Protein AF-A0A7C2HH27-F1 (afdb_monomer)

Solvent-accessible surface area (backbone atoms only — not comparable to full-atom values): 5801 Å² total; per-residue (Å²): 142,80,81,87,79,72,84,80,87,72,87,80,81,82,73,79,66,82,88,58,69,67,41,44,68,38,75,50,91,92,62,44,54,28,33,35,45,76,88,43,79,42,46,43,68,44,81,77,45,80,41,84,44,76,51,43,89,85,77,78,52,89,41,41,30,37,43,34,34,33,33,33,72,87,73,49,74,48,72,28,64,43,78,43,80,68,86,77,74,129

Radius of gyration: 16.69 Å; Cα contacts (8 Å, |Δi|>4): 149; chains: 1; bounding box: 30×54×40 Å

Foldseek 3Di:
DDDPDDDDDDPDDDDPPPPAFAKAFDDPLVDGQWIQGNNDIFGFPDFPDWDWDFDPVDHPDGFIWIWTWTQTPVRDTDTHIGTDDDPPDD

pLDDT: mean 70.04, std 20.4, range [33.84, 96.94]

Sequence (90 aa):
MREATGGTGRDVILLPLRHAPRARAEGDPFSPSAVVLGGRRLAVREVLARFLLEGDWWRGEEGATLALRLLLADGRVVTAIVPLEGERDG

Mean predicted aligned error: 11.96 Å

Nearest PDB structures (foldseek):
  8b77-assembly1_A  TM=6.239E-01  e=5.967E+00  Saccharomyces cerevisiae
  5mmm-assembly1_y  TM=4.944E-01  e=2.463E+00  Spinacia oleracea
  4ptf-assembly1_A  TM=4.687E-01  e=1.974E+00  Saccharomyces cerevisiae
  3f6h-assembly1_B  TM=4.543E-01  e=6.306E+00  Leptospira interrogans

Structure (mmCIF, N/CA/C/O backbone):
data_AF-A0A7C2HH27-F1
#
_entry.id   AF-A0A7C2HH27-F1
#
loop_
_atom_site.group_PDB
_atom_site.id
_atom_site.type_symbol
_atom_site.label_atom_id
_atom_site.label_alt_id
_atom_site.label_comp_id
_atom_site.label_asym_id
_atom_site.labe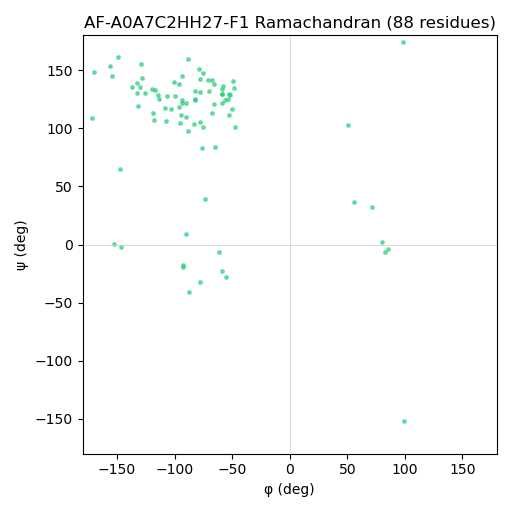l_entity_id
_atom_site.label_seq_id
_atom_site.pdbx_PDB_ins_code
_atom_site.Cartn_x
_atom_site.Cartn_y
_atom_site.Cartn_z
_atom_site.occupancy
_atom_site.B_iso_or_equiv
_atom_site.auth_seq_id
_atom_site.auth_comp_id
_atom_site.auth_asym_id
_atom_site.auth_atom_id
_atom_site.pdbx_PDB_model_num
ATOM 1 N N . MET A 1 1 ? 14.557 41.302 10.882 1.00 45.88 1 MET A N 1
ATOM 2 C CA . MET A 1 1 ? 13.973 40.609 9.717 1.00 45.88 1 MET A CA 1
ATOM 3 C C . MET A 1 1 ? 15.077 40.264 8.728 1.00 45.88 1 MET A C 1
ATOM 5 O O . MET A 1 1 ? 15.508 41.130 7.9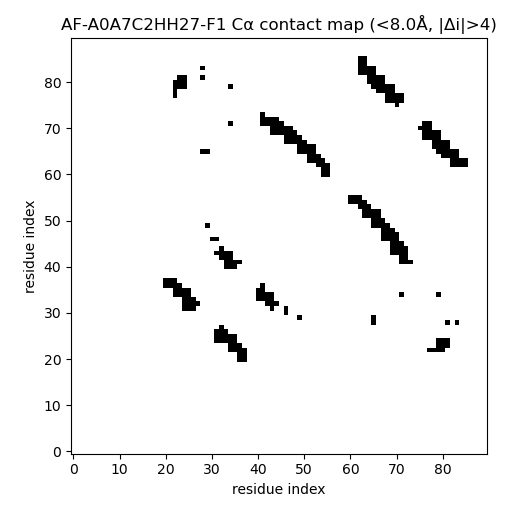81 1.00 45.88 1 MET A O 1
ATOM 9 N N . ARG A 1 2 ? 15.563 39.023 8.786 1.00 39.31 2 ARG A N 1
ATOM 10 C CA . ARG A 1 2 ? 15.858 38.148 7.642 1.00 39.31 2 ARG A CA 1
ATOM 11 C C . ARG A 1 2 ? 16.199 36.779 8.222 1.00 39.31 2 ARG A C 1
ATOM 13 O O . ARG A 1 2 ? 17.176 36.627 8.946 1.00 39.31 2 ARG A O 1
ATOM 20 N N . GLU A 1 3 ? 15.271 35.862 8.000 1.00 37.91 3 GLU A N 1
ATOM 21 C CA . GLU A 1 3 ? 15.301 34.468 8.415 1.00 37.91 3 GLU A CA 1
ATOM 22 C C . GLU A 1 3 ? 16.431 33.737 7.687 1.00 37.91 3 GLU A C 1
ATOM 24 O O . GLU A 1 3 ? 16.641 33.935 6.490 1.00 37.91 3 GLU A O 1
ATOM 29 N N . ALA A 1 4 ? 17.152 32.885 8.412 1.00 41.84 4 ALA A N 1
ATOM 30 C CA . ALA A 1 4 ? 18.007 31.881 7.803 1.00 41.84 4 ALA A CA 1
ATOM 31 C C . ALA A 1 4 ? 17.098 30.765 7.266 1.00 41.84 4 ALA A C 1
ATOM 33 O O . ALA A 1 4 ? 16.576 29.949 8.025 1.00 41.84 4 ALA A O 1
ATOM 34 N N . THR A 1 5 ? 16.851 30.762 5.959 1.00 46.78 5 THR A N 1
ATOM 35 C CA . THR A 1 5 ? 16.079 29.723 5.276 1.00 46.78 5 THR A CA 1
ATOM 36 C C . THR A 1 5 ? 16.826 28.389 5.290 1.00 46.78 5 THR A C 1
ATOM 38 O O . THR A 1 5 ? 17.873 28.264 4.664 1.00 46.78 5 THR A O 1
ATOM 41 N N . GLY A 1 6 ? 16.244 27.425 6.013 1.00 41.75 6 GLY A N 1
ATOM 42 C CA . GLY A 1 6 ? 16.120 26.002 5.667 1.00 41.75 6 GLY A CA 1
ATOM 43 C C . GLY A 1 6 ? 17.380 25.261 5.229 1.00 41.75 6 GLY A C 1
ATOM 44 O O . GLY A 1 6 ? 17.788 25.351 4.077 1.00 41.75 6 GLY A O 1
ATOM 45 N N . GLY A 1 7 ? 17.935 24.463 6.145 1.00 38.97 7 GLY A N 1
ATOM 46 C CA . GLY A 1 7 ? 19.103 23.615 5.921 1.00 38.97 7 GLY A CA 1
ATOM 47 C C . GLY A 1 7 ? 19.027 22.750 4.659 1.00 38.97 7 GLY A C 1
ATOM 48 O O . GLY A 1 7 ? 17.993 22.183 4.312 1.00 38.97 7 GLY A O 1
ATOM 49 N N . THR A 1 8 ? 20.183 22.665 4.012 1.00 45.22 8 THR A N 1
ATOM 50 C CA . THR A 1 8 ? 20.515 21.861 2.840 1.00 45.22 8 THR A CA 1
ATOM 51 C C . THR A 1 8 ? 20.067 20.406 2.984 1.00 45.22 8 THR A C 1
ATOM 53 O O . THR A 1 8 ? 20.263 19.778 4.028 1.00 45.22 8 THR A O 1
ATOM 56 N N . GLY A 1 9 ? 19.447 19.883 1.920 1.00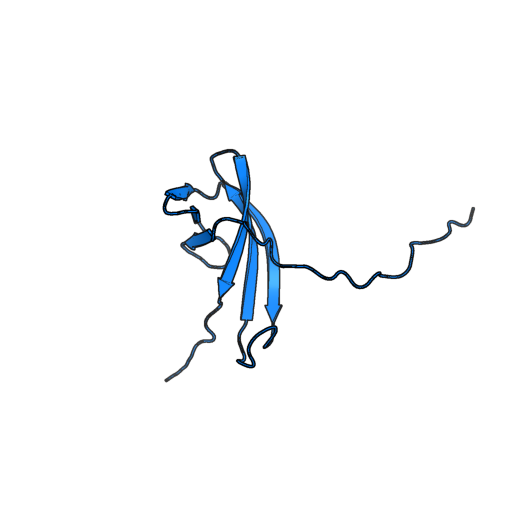 50.50 9 GLY A N 1
ATOM 57 C CA . GLY A 1 9 ? 18.941 18.516 1.837 1.00 50.50 9 GLY A CA 1
ATOM 58 C C . GLY A 1 9 ? 19.998 17.504 2.262 1.00 50.50 9 GLY A C 1
ATOM 59 O O . GLY A 1 9 ? 21.055 17.395 1.648 1.00 50.50 9 GLY A O 1
ATOM 60 N N . ARG A 1 10 ? 19.713 16.788 3.350 1.00 37.94 10 ARG A N 1
ATOM 61 C CA . ARG A 1 10 ? 20.450 15.583 3.725 1.00 37.94 10 ARG A CA 1
ATOM 62 C C . ARG A 1 10 ? 19.943 14.457 2.838 1.00 37.94 10 ARG A C 1
ATOM 64 O O . ARG A 1 10 ? 18.729 14.281 2.755 1.00 37.94 10 ARG A O 1
ATOM 71 N N . ASP A 1 11 ? 20.845 13.698 2.226 1.00 40.53 11 ASP A N 1
ATOM 72 C CA . ASP A 1 11 ? 20.496 12.458 1.535 1.00 40.53 11 ASP A CA 1
ATOM 73 C C . ASP A 1 11 ? 19.695 11.558 2.486 1.00 40.53 11 ASP A C 1
ATOM 75 O O . ASP A 1 11 ? 20.194 11.092 3.515 1.00 40.53 11 ASP A O 1
ATOM 79 N N . VAL A 1 12 ? 18.411 11.363 2.182 1.00 37.38 12 VAL A N 1
ATOM 80 C CA . VAL A 1 12 ? 17.524 10.522 2.985 1.00 37.38 12 VAL A CA 1
ATOM 81 C C . VAL A 1 12 ? 17.647 9.096 2.466 1.00 37.38 12 VAL A C 1
ATOM 83 O O . VAL A 1 12 ? 17.010 8.716 1.488 1.00 37.38 12 VAL A O 1
ATOM 86 N N . ILE A 1 13 ? 18.468 8.288 3.133 1.00 37.88 13 ILE A N 1
ATOM 87 C CA . ILE A 1 13 ? 18.539 6.850 2.869 1.00 37.88 13 ILE A CA 1
ATOM 88 C C . ILE A 1 13 ? 17.333 6.182 3.542 1.00 37.88 13 ILE A C 1
ATOM 90 O O . ILE A 1 13 ? 17.287 6.032 4.764 1.00 37.88 13 ILE A O 1
ATOM 94 N N . LEU A 1 14 ? 16.345 5.776 2.743 1.00 39.12 14 LEU A N 1
ATOM 95 C CA . LEU A 1 14 ? 15.209 4.982 3.209 1.00 39.12 14 LEU A CA 1
ATOM 96 C C . LEU A 1 14 ? 15.606 3.501 3.238 1.00 39.12 14 LEU A C 1
ATOM 98 O O . LEU A 1 14 ? 15.685 2.835 2.210 1.00 39.12 14 LEU A O 1
ATOM 102 N N . LEU A 1 15 ? 15.875 2.977 4.432 1.00 33.84 15 LEU A N 1
ATOM 103 C CA . LEU A 1 15 ? 16.137 1.553 4.630 1.00 33.84 15 LEU A CA 1
ATOM 104 C C . LEU A 1 15 ? 14.813 0.767 4.627 1.00 33.84 15 LEU A C 1
ATOM 106 O O . LEU A 1 15 ? 13.833 1.237 5.214 1.00 33.84 15 LEU A O 1
ATOM 110 N N . PRO A 1 16 ? 14.756 -0.451 4.052 1.00 44.88 16 PRO A N 1
ATOM 111 C CA . PRO A 1 16 ? 13.608 -1.324 4.253 1.00 44.88 16 PRO A CA 1
ATOM 112 C C . PRO A 1 16 ? 13.437 -1.581 5.752 1.00 44.88 16 PRO A C 1
ATOM 114 O O . PRO A 1 16 ? 14.420 -1.848 6.452 1.00 44.88 16 PRO A O 1
ATOM 117 N N . LEU A 1 17 ? 12.194 -1.522 6.242 1.00 51.78 17 LEU A N 1
ATOM 118 C CA . LEU A 1 17 ? 11.847 -1.922 7.605 1.00 51.78 17 LEU A CA 1
ATOM 119 C C . LEU A 1 17 ? 12.111 -3.426 7.743 1.00 51.78 17 LEU A C 1
ATOM 121 O O . LEU A 1 17 ? 11.221 -4.259 7.561 1.00 51.78 17 LEU A O 1
ATOM 125 N N . ARG A 1 18 ? 13.363 -3.794 8.025 1.00 44.69 18 ARG A N 1
ATOM 126 C CA . ARG A 1 18 ? 13.722 -5.146 8.452 1.00 44.69 18 ARG A CA 1
ATOM 127 C C . ARG A 1 18 ? 12.787 -5.467 9.626 1.00 44.69 18 ARG A C 1
ATOM 129 O O . ARG A 1 18 ? 12.641 -4.642 10.522 1.00 44.69 18 ARG A O 1
ATOM 136 N N . HIS A 1 19 ? 12.110 -6.615 9.569 1.00 49.25 19 HIS A N 1
ATOM 137 C CA . HIS A 1 19 ? 11.074 -7.066 10.519 1.00 49.25 19 HIS A CA 1
ATOM 138 C C . HIS A 1 19 ? 9.649 -6.498 10.356 1.00 49.25 19 HIS A C 1
ATOM 140 O O . HIS A 1 19 ? 8.771 -6.890 11.125 1.00 49.25 19 HIS A O 1
ATOM 146 N N . ALA A 1 20 ? 9.355 -5.663 9.351 1.00 54.94 20 ALA A N 1
ATOM 147 C CA . ALA A 1 20 ? 7.959 -5.367 9.024 1.00 54.94 20 ALA A CA 1
ATOM 148 C C . ALA A 1 20 ? 7.285 -6.609 8.402 1.00 54.94 20 ALA A C 1
ATOM 150 O O . ALA A 1 20 ? 7.857 -7.223 7.493 1.00 54.94 20 ALA A O 1
ATOM 151 N N . PRO A 1 21 ? 6.080 -7.001 8.859 1.00 58.84 21 PRO A N 1
ATOM 152 C CA . PRO A 1 21 ? 5.343 -8.078 8.221 1.00 58.84 21 PRO A CA 1
ATOM 153 C C . PRO A 1 21 ? 5.092 -7.709 6.759 1.00 58.84 21 PRO A C 1
ATOM 155 O O . PRO A 1 21 ? 4.615 -6.611 6.469 1.00 58.84 21 PRO A O 1
ATOM 158 N N . ARG A 1 22 ? 5.425 -8.620 5.835 1.00 65.88 22 ARG A N 1
ATOM 159 C CA . ARG A 1 22 ? 5.153 -8.427 4.405 1.00 65.88 22 ARG A CA 1
ATOM 160 C C . ARG A 1 22 ? 3.667 -8.103 4.225 1.00 65.88 22 ARG A C 1
ATOM 162 O O . ARG A 1 22 ? 2.809 -8.857 4.691 1.00 65.88 22 ARG A O 1
ATOM 169 N N . ALA A 1 23 ? 3.397 -6.978 3.572 1.00 72.38 23 ALA A N 1
ATOM 170 C CA . ALA A 1 23 ? 2.063 -6.493 3.260 1.00 72.38 23 ALA A CA 1
ATOM 171 C C . ALA A 1 23 ? 1.876 -6.503 1.741 1.00 72.38 23 ALA A C 1
ATOM 173 O O . ALA A 1 23 ? 2.709 -5.951 1.023 1.00 72.38 23 ALA A O 1
ATOM 174 N N . ARG A 1 24 ? 0.793 -7.114 1.255 1.00 77.19 24 ARG A N 1
ATOM 175 C CA . ARG A 1 24 ? 0.384 -7.066 -0.157 1.00 77.19 24 ARG A CA 1
ATOM 176 C C . ARG A 1 24 ? -0.934 -6.309 -0.266 1.00 77.19 24 ARG A C 1
ATOM 178 O O . ARG A 1 24 ? -1.881 -6.681 0.421 1.00 77.19 24 ARG A O 1
ATOM 185 N N . ALA A 1 25 ? -1.001 -5.273 -1.096 1.00 83.81 25 ALA A N 1
ATOM 186 C CA . ALA A 1 25 ? -2.257 -4.585 -1.391 1.00 83.81 25 ALA A CA 1
ATOM 187 C C . ALA A 1 25 ? -3.099 -5.380 -2.408 1.00 83.81 25 ALA A C 1
ATOM 189 O O . ALA A 1 25 ? -2.549 -6.118 -3.224 1.00 83.81 25 ALA A O 1
ATOM 190 N N . GLU A 1 26 ? -4.422 -5.245 -2.346 1.00 85.06 26 GLU A N 1
ATOM 191 C CA . GLU A 1 26 ? -5.376 -5.893 -3.253 1.00 85.06 26 GLU A CA 1
ATOM 192 C C . GLU A 1 26 ? -6.353 -4.878 -3.859 1.00 85.06 26 GLU A 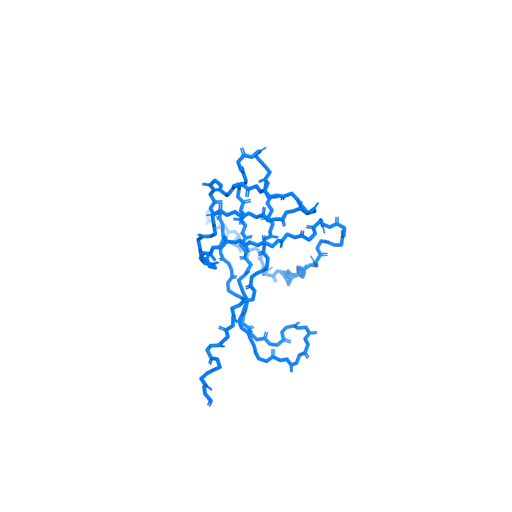C 1
ATOM 194 O O . GLU A 1 26 ? -6.839 -3.971 -3.172 1.00 85.06 26 GLU A O 1
ATOM 199 N N . GLY A 1 27 ? -6.700 -5.092 -5.130 1.00 86.12 27 GLY A N 1
ATOM 200 C CA . GLY A 1 27 ? -7.557 -4.205 -5.917 1.00 86.12 27 GLY A CA 1
ATOM 201 C C . GLY A 1 27 ? -6.744 -3.285 -6.824 1.00 86.12 27 GLY A C 1
ATOM 202 O O . GLY A 1 27 ? -5.648 -3.649 -7.245 1.00 86.12 27 GLY A O 1
ATOM 203 N N . ASP A 1 28 ? -7.299 -2.109 -7.114 1.00 86.31 28 ASP A N 1
ATOM 204 C CA . ASP A 1 28 ? -6.630 -1.066 -7.893 1.00 86.31 28 ASP A CA 1
ATOM 205 C C . ASP A 1 28 ? -5.276 -0.693 -7.241 1.00 86.31 28 ASP A C 1
ATOM 207 O O . ASP A 1 28 ? -5.258 -0.310 -6.066 1.00 86.31 28 ASP A O 1
ATOM 211 N N . PRO A 1 29 ? -4.146 -0.776 -7.971 1.00 81.69 29 PRO A N 1
ATOM 212 C CA . PRO A 1 29 ? -2.823 -0.394 -7.476 1.00 81.69 29 PRO A CA 1
ATOM 213 C C . PRO A 1 29 ? -2.725 1.040 -6.941 1.00 81.69 29 PRO A C 1
ATOM 215 O O . PRO A 1 29 ? -1.910 1.310 -6.064 1.00 81.69 29 PRO A O 1
ATOM 218 N N . PHE A 1 30 ? -3.544 1.970 -7.430 1.00 83.69 30 PHE A N 1
ATOM 219 C CA . PHE A 1 30 ? -3.559 3.373 -7.008 1.00 83.69 30 PHE A CA 1
ATOM 220 C C . PHE A 1 30 ? -4.567 3.649 -5.883 1.00 83.69 30 PHE A C 1
ATOM 222 O O . PHE A 1 30 ? -4.486 4.682 -5.198 1.00 83.69 30 PHE A O 1
ATOM 229 N N . SER A 1 31 ? -5.515 2.731 -5.685 1.00 87.56 31 SER A N 1
ATOM 230 C CA . SER A 1 31 ? -6.603 2.837 -4.714 1.00 87.56 31 SER A CA 1
ATOM 231 C C . SER A 1 31 ? -7.002 1.459 -4.159 1.00 87.56 31 SER A C 1
ATOM 233 O O . SER A 1 31 ? -8.117 0.979 -4.392 1.00 87.56 31 SER A O 1
ATOM 235 N N . PRO A 1 32 ? -6.099 0.781 -3.428 1.00 90.50 32 PRO A N 1
ATOM 236 C CA . PRO A 1 32 ? -6.361 -0.570 -2.960 1.00 90.50 32 PRO A CA 1
ATOM 237 C C . PRO A 1 32 ? -7.476 -0.579 -1.918 1.00 90.50 32 PRO A C 1
ATOM 239 O O . PRO A 1 32 ? -7.541 0.281 -1.040 1.00 90.50 32 PRO A O 1
ATOM 242 N N . SER A 1 33 ? -8.326 -1.600 -1.979 1.00 93.81 33 SER A N 1
ATOM 243 C CA . SER A 1 33 ? -9.457 -1.764 -1.053 1.00 93.81 33 SER A CA 1
ATOM 244 C C . SER A 1 33 ? -9.106 -2.622 0.164 1.00 93.81 33 SER A C 1
ATOM 246 O O . SER A 1 33 ? -9.780 -2.564 1.195 1.00 93.81 33 SER A O 1
ATOM 248 N N . ALA A 1 34 ? -8.042 -3.423 0.069 1.00 93.31 34 ALA A N 1
ATOM 249 C CA . ALA A 1 34 ? -7.596 -4.306 1.136 1.00 93.31 34 ALA A CA 1
ATOM 250 C C . ALA A 1 34 ? -6.076 -4.510 1.130 1.00 93.31 34 ALA A C 1
ATOM 252 O O . ALA A 1 34 ? -5.397 -4.288 0.129 1.00 93.31 34 ALA A O 1
ATOM 253 N N . VAL A 1 35 ? -5.551 -4.962 2.269 1.00 89.81 35 VAL A N 1
ATOM 254 C CA . VAL A 1 35 ? -4.164 -5.401 2.448 1.00 89.81 35 VAL A CA 1
ATOM 255 C C . VAL A 1 35 ? -4.152 -6.768 3.122 1.00 89.81 35 VAL A C 1
ATOM 257 O O . VAL A 1 35 ? -4.850 -6.988 4.113 1.00 89.81 35 VAL A O 1
ATOM 260 N N . VAL A 1 36 ? -3.320 -7.679 2.623 1.00 86.31 36 VAL A N 1
ATOM 261 C CA . VAL A 1 36 ? -2.968 -8.929 3.301 1.00 86.31 36 VAL A CA 1
ATOM 262 C C . VAL A 1 36 ? -1.677 -8.706 4.081 1.00 86.31 36 VAL A C 1
ATOM 264 O O . VAL A 1 36 ? -0.616 -8.513 3.489 1.00 86.31 36 VAL A O 1
ATOM 267 N N . LEU A 1 37 ? -1.772 -8.726 5.411 1.00 82.25 37 LEU A N 1
ATOM 268 C CA . LEU A 1 37 ? -0.668 -8.510 6.345 1.00 82.25 37 LEU A CA 1
ATOM 269 C C . LEU A 1 37 ? -0.468 -9.765 7.197 1.00 82.25 37 LEU A C 1
ATOM 271 O O . LEU A 1 37 ? -1.340 -10.117 7.991 1.00 82.25 37 LEU A O 1
ATOM 275 N N . GLY A 1 38 ? 0.667 -10.452 7.035 1.00 78.94 38 GLY A N 1
ATOM 276 C CA . GLY A 1 38 ? 0.952 -11.676 7.799 1.00 78.94 38 GLY A CA 1
ATOM 277 C C . GLY A 1 38 ? -0.130 -12.759 7.651 1.00 78.94 38 GLY A C 1
ATOM 278 O O . GLY A 1 38 ? -0.485 -13.406 8.629 1.00 78.94 38 GLY A O 1
ATOM 279 N N . GLY A 1 39 ? -0.714 -12.899 6.454 1.00 81.12 39 GLY A N 1
ATOM 280 C CA . GLY A 1 39 ? -1.792 -13.856 6.162 1.00 81.12 39 GLY A CA 1
ATOM 281 C C . GLY A 1 39 ? -3.206 -13.394 6.538 1.00 81.12 39 GLY A C 1
ATOM 282 O O . GLY A 1 39 ? -4.174 -14.055 6.175 1.00 81.12 39 GLY A O 1
ATOM 283 N N . ARG A 1 40 ? -3.362 -12.247 7.211 1.00 88.25 40 ARG A N 1
ATOM 284 C CA . ARG A 1 40 ? -4.673 -11.678 7.547 1.00 88.25 40 ARG A CA 1
ATOM 285 C C . ARG A 1 40 ? -5.054 -10.570 6.572 1.00 88.25 40 ARG A C 1
ATOM 287 O O . ARG A 1 40 ? -4.303 -9.614 6.395 1.00 88.25 40 ARG A O 1
ATOM 294 N N . ARG A 1 41 ? -6.252 -10.668 5.994 1.00 91.50 41 ARG A N 1
ATOM 295 C CA . ARG A 1 41 ? -6.836 -9.625 5.143 1.00 91.50 41 ARG A CA 1
ATOM 296 C C . ARG A 1 41 ? -7.486 -8.530 5.992 1.00 91.50 41 ARG A C 1
ATOM 298 O O . ARG A 1 41 ? -8.236 -8.826 6.921 1.00 91.50 41 ARG A O 1
ATOM 305 N N . LEU A 1 42 ? -7.196 -7.272 5.678 1.00 93.25 42 LEU A N 1
ATOM 306 C CA . LEU A 1 42 ? -7.708 -6.080 6.356 1.00 93.25 42 LEU A CA 1
ATOM 307 C C . LEU A 1 42 ? -8.191 -5.074 5.315 1.00 93.25 42 LEU A C 1
ATOM 309 O O . LEU A 1 42 ? -7.530 -4.886 4.298 1.00 93.25 42 LEU A O 1
ATOM 313 N N . ALA A 1 43 ? -9.324 -4.421 5.570 1.00 96.12 43 ALA A N 1
ATOM 314 C CA . ALA A 1 43 ? -9.824 -3.366 4.694 1.00 96.12 43 ALA A CA 1
ATOM 315 C C . ALA A 1 43 ? -8.951 -2.107 4.798 1.00 96.12 43 ALA A C 1
ATOM 317 O O . ALA A 1 43 ? -8.511 -1.736 5.893 1.00 96.12 43 ALA A O 1
ATOM 318 N N . VAL A 1 44 ? -8.726 -1.450 3.662 1.00 95.19 44 VAL A N 1
ATOM 319 C CA . VAL A 1 44 ? -8.114 -0.121 3.600 1.00 95.19 44 VAL A CA 1
ATOM 320 C C . VAL A 1 44 ? -9.206 0.904 3.859 1.00 95.19 44 VAL A C 1
ATOM 322 O O . VAL A 1 44 ? -10.241 0.908 3.198 1.00 95.19 44 VAL A O 1
ATOM 325 N N . ARG A 1 45 ? -8.976 1.766 4.845 1.00 96.94 45 ARG A N 1
ATOM 326 C CA . ARG A 1 45 ? -9.852 2.895 5.148 1.00 96.94 45 ARG A CA 1
ATOM 327 C C . ARG A 1 45 ? -9.473 4.120 4.325 1.00 96.94 45 ARG A C 1
ATOM 329 O O . ARG A 1 45 ? -10.359 4.826 3.862 1.00 96.94 45 ARG A O 1
ATOM 336 N N . GLU A 1 46 ? -8.175 4.374 4.167 1.00 95.94 46 GLU A N 1
ATOM 337 C CA . GLU A 1 46 ? -7.672 5.557 3.468 1.00 95.94 46 GLU A CA 1
ATOM 338 C C . GLU A 1 46 ? -6.267 5.325 2.890 1.00 95.94 46 GLU A C 1
ATOM 340 O O . GLU A 1 46 ? -5.433 4.647 3.499 1.00 95.94 46 GLU A O 1
ATOM 345 N N . VAL A 1 47 ? -5.994 5.925 1.728 1.00 93.38 47 VAL A N 1
ATOM 346 C CA . VAL A 1 47 ? -4.648 6.026 1.146 1.00 93.38 47 VAL A CA 1
ATOM 347 C C . VAL A 1 47 ? -4.049 7.373 1.547 1.00 93.38 47 VAL A C 1
ATOM 349 O O . VAL A 1 47 ? -4.410 8.405 0.991 1.00 93.38 47 VAL A O 1
ATOM 352 N N . LEU A 1 48 ? -3.121 7.353 2.501 1.00 91.25 48 LEU A N 1
ATOM 353 C CA . LEU A 1 48 ? -2.519 8.550 3.092 1.00 91.25 48 LEU A CA 1
ATOM 354 C C . LEU A 1 48 ? -1.442 9.180 2.200 1.00 91.25 48 LEU A C 1
ATOM 356 O O . LEU A 1 48 ? -1.236 10.388 2.240 1.00 91.25 48 LEU A O 1
ATOM 360 N N . ALA A 1 49 ? -0.709 8.367 1.435 1.00 89.19 49 ALA A N 1
ATOM 361 C CA . ALA A 1 49 ? 0.338 8.849 0.536 1.00 89.19 49 ALA A CA 1
ATOM 362 C C . ALA A 1 49 ? 0.609 7.864 -0.604 1.00 89.19 49 ALA A C 1
ATOM 364 O O . ALA A 1 49 ? 0.411 6.654 -0.447 1.00 89.19 49 ALA A O 1
ATOM 365 N N . ARG A 1 50 ? 1.105 8.398 -1.726 1.00 89.19 50 ARG A N 1
ATOM 366 C CA . ARG A 1 50 ? 1.478 7.654 -2.933 1.00 89.19 50 ARG A CA 1
ATOM 367 C C . ARG A 1 50 ? 2.855 8.109 -3.398 1.00 89.19 50 ARG A C 1
ATOM 369 O O . ARG A 1 50 ? 3.077 9.308 -3.538 1.00 89.19 50 ARG A O 1
ATOM 376 N N . PHE A 1 51 ? 3.742 7.156 -3.649 1.00 85.56 51 PHE A N 1
ATOM 377 C CA . PHE A 1 51 ? 5.073 7.411 -4.181 1.00 85.56 51 PHE A CA 1
ATOM 378 C C . PHE A 1 51 ? 5.317 6.466 -5.348 1.00 85.56 51 PHE A C 1
ATOM 380 O O . PHE A 1 51 ? 5.275 5.247 -5.170 1.00 85.56 51 PHE A O 1
ATOM 387 N N . LEU A 1 52 ? 5.553 7.032 -6.528 1.00 83.19 52 LEU A N 1
ATOM 388 C CA . LEU A 1 52 ? 6.011 6.274 -7.679 1.00 83.19 52 LEU A CA 1
ATOM 389 C C . LEU A 1 52 ? 7.525 6.103 -7.569 1.00 83.19 52 LEU A C 1
ATOM 391 O O . LEU A 1 52 ? 8.260 7.072 -7.391 1.00 83.19 52 LEU A O 1
ATOM 395 N N . LEU A 1 53 ? 7.961 4.854 -7.609 1.00 77.31 53 LEU A N 1
ATOM 396 C CA . LEU A 1 53 ? 9.353 4.448 -7.635 1.00 77.31 53 LEU A CA 1
ATOM 397 C C . LEU A 1 53 ? 9.623 3.943 -9.052 1.00 77.31 53 LEU A C 1
ATOM 399 O O . LEU A 1 53 ? 9.129 2.882 -9.432 1.00 77.31 53 LEU A O 1
ATOM 403 N N . GLU A 1 54 ? 10.3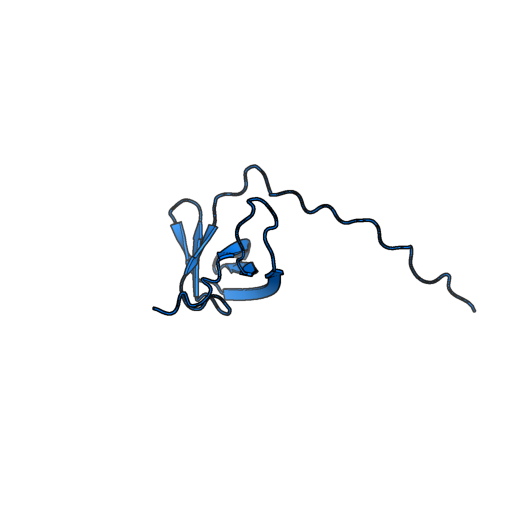48 4.732 -9.835 1.00 69.81 54 GLU A N 1
ATOM 404 C CA . GLU A 1 54 ? 10.721 4.404 -11.212 1.00 69.81 54 GLU A CA 1
ATOM 405 C C . GLU A 1 54 ? 12.169 3.892 -11.251 1.00 69.81 54 GLU A C 1
ATOM 407 O O . GLU A 1 54 ? 13.039 4.426 -10.557 1.00 69.81 54 GLU A O 1
ATOM 412 N N . GLY A 1 55 ? 12.426 2.867 -12.067 1.00 64.44 55 GLY A N 1
ATOM 413 C CA . GLY A 1 55 ? 13.769 2.362 -12.375 1.00 64.44 55 GLY A CA 1
ATOM 414 C C . GLY A 1 55 ? 14.219 1.128 -11.582 1.00 64.44 55 GLY A C 1
ATOM 415 O O . GLY A 1 55 ? 13.558 0.664 -10.654 1.00 64.44 55 GLY A O 1
ATOM 416 N N . ASP A 1 56 ? 15.392 0.609 -11.951 1.00 53.38 56 ASP A N 1
ATOM 417 C CA . ASP A 1 56 ? 15.969 -0.687 -11.547 1.00 53.38 56 ASP A CA 1
ATOM 418 C C . ASP A 1 56 ? 16.503 -0.738 -10.100 1.00 53.38 56 ASP A C 1
ATOM 420 O O . ASP A 1 56 ? 17.557 -1.321 -9.832 1.00 53.38 56 ASP A O 1
ATOM 424 N N . TRP A 1 57 ? 15.823 -0.113 -9.135 1.00 55.06 57 TRP A N 1
ATOM 425 C CA . TRP A 1 57 ? 16.421 0.372 -7.879 1.00 55.06 57 TRP A CA 1
ATOM 426 C C . TRP A 1 57 ? 17.062 -0.680 -6.951 1.00 55.06 57 TRP A C 1
ATOM 428 O O . TRP A 1 57 ? 17.696 -0.315 -5.960 1.00 55.06 57 TRP A O 1
ATOM 438 N N . TRP A 1 58 ? 16.948 -1.977 -7.244 1.00 52.50 58 TRP A N 1
ATOM 439 C CA . TRP A 1 58 ? 17.623 -3.020 -6.463 1.00 52.50 58 TRP A CA 1
ATOM 440 C C . TRP A 1 58 ? 17.966 -4.325 -7.208 1.00 52.50 58 TRP A C 1
ATOM 442 O O . TRP A 1 58 ? 18.517 -5.225 -6.567 1.00 52.50 58 TRP A O 1
ATOM 452 N N . ARG A 1 59 ? 17.666 -4.473 -8.515 1.00 47.44 59 ARG A N 1
ATOM 453 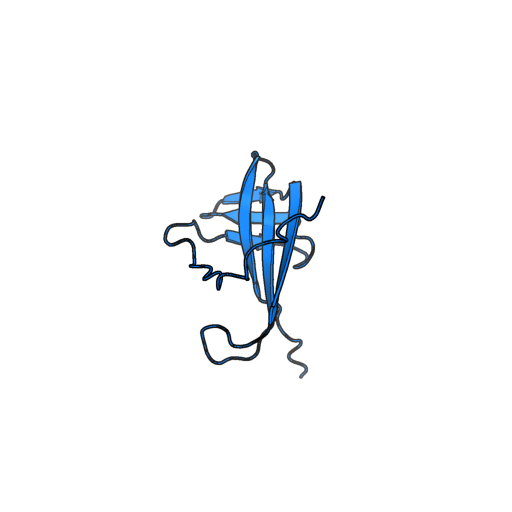C CA . ARG A 1 59 ? 17.876 -5.747 -9.253 1.00 47.44 59 ARG A CA 1
ATOM 454 C C . ARG A 1 59 ? 18.257 -5.682 -10.741 1.00 47.44 59 ARG A C 1
ATOM 456 O O . ARG A 1 59 ? 18.511 -6.749 -11.289 1.00 47.44 59 ARG A O 1
ATOM 463 N N . GLY A 1 60 ? 18.357 -4.517 -11.380 1.00 48.50 60 GLY A N 1
ATOM 464 C CA . GLY A 1 60 ? 18.695 -4.473 -12.815 1.00 48.50 60 GLY A CA 1
ATOM 465 C C . GLY A 1 60 ? 17.572 -4.966 -13.740 1.00 48.50 60 GLY A C 1
ATOM 466 O O . GLY A 1 60 ? 17.860 -5.588 -14.758 1.00 48.50 60 GLY A O 1
ATOM 467 N N . GLU A 1 61 ? 16.308 -4.754 -13.356 1.00 51.88 61 GLU A N 1
ATOM 468 C CA . GLU A 1 61 ? 15.154 -4.927 -14.246 1.00 51.88 61 GLU A CA 1
ATOM 469 C C . GLU A 1 61 ? 14.325 -3.639 -14.260 1.00 51.88 61 GLU A C 1
ATOM 471 O O . GLU A 1 61 ? 13.969 -3.135 -13.187 1.00 51.88 61 GLU A O 1
ATOM 476 N N . GLU A 1 62 ? 13.993 -3.162 -15.463 1.00 55.34 62 GLU A N 1
ATOM 477 C CA . GLU A 1 62 ? 13.132 -1.998 -15.684 1.00 55.34 62 GLU A CA 1
ATOM 478 C C . GLU A 1 62 ? 11.711 -2.291 -15.194 1.00 55.34 62 GLU A C 1
ATOM 480 O O . GLU A 1 62 ? 11.045 -3.223 -15.648 1.00 55.34 62 GLU A O 1
ATOM 485 N N . GLY A 1 63 ? 11.231 -1.483 -14.248 1.00 64.56 63 GLY A N 1
ATOM 486 C CA . GLY A 1 63 ? 9.866 -1.576 -13.746 1.00 64.56 63 GLY A CA 1
ATOM 487 C C . GLY A 1 63 ? 9.486 -0.406 -12.846 1.00 64.56 63 GLY A C 1
ATOM 488 O O . GLY A 1 63 ? 10.319 0.155 -12.133 1.00 64.56 63 GLY A O 1
ATOM 489 N N . ALA A 1 64 ? 8.207 -0.038 -12.867 1.00 70.00 64 ALA A N 1
ATOM 490 C CA . ALA A 1 64 ? 7.649 0.946 -11.951 1.00 70.00 64 ALA A CA 1
ATOM 491 C C . ALA A 1 64 ? 7.052 0.243 -10.722 1.00 70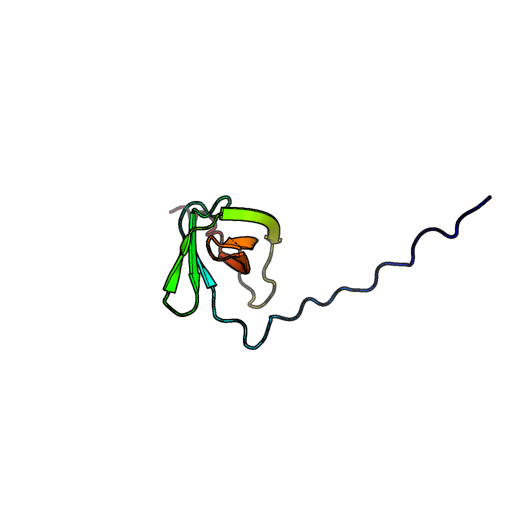.00 64 ALA A C 1
ATOM 493 O O . ALA A 1 64 ? 6.522 -0.863 -10.787 1.00 70.00 64 ALA A O 1
ATOM 494 N N . THR A 1 65 ? 7.147 0.864 -9.554 1.00 79.31 65 THR A N 1
ATOM 495 C CA . THR A 1 65 ? 6.579 0.342 -8.306 1.00 79.31 65 THR A CA 1
ATOM 496 C C . THR A 1 65 ? 5.913 1.471 -7.541 1.00 79.31 65 THR A C 1
ATOM 498 O O . THR A 1 65 ? 6.489 2.539 -7.378 1.00 79.31 65 THR A O 1
ATOM 501 N N . LEU A 1 66 ? 4.717 1.241 -7.007 1.00 80.50 66 LEU A N 1
ATOM 502 C CA . LEU A 1 66 ? 4.078 2.165 -6.075 1.00 80.50 66 LEU A CA 1
ATOM 503 C C . LEU A 1 66 ? 4.392 1.773 -4.636 1.00 80.50 66 LEU A C 1
ATOM 505 O O . LEU A 1 66 ? 4.075 0.669 -4.194 1.00 80.50 66 LEU A O 1
ATOM 509 N N . ALA A 1 67 ? 4.946 2.710 -3.874 1.00 85.12 67 ALA A N 1
ATOM 510 C CA . ALA A 1 67 ? 4.907 2.656 -2.422 1.00 85.12 67 ALA A CA 1
ATOM 511 C C . ALA A 1 67 ? 3.701 3.464 -1.921 1.00 85.12 67 ALA A C 1
ATOM 513 O O . ALA A 1 67 ? 3.574 4.662 -2.179 1.00 85.12 67 ALA A O 1
ATOM 514 N N . LEU A 1 68 ? 2.808 2.804 -1.187 1.00 86.44 68 LEU A N 1
ATOM 515 C CA . LEU A 1 68 ? 1.577 3.391 -0.664 1.00 86.44 68 LEU A CA 1
ATOM 516 C C . LEU A 1 68 ? 1.598 3.388 0.852 1.00 86.44 68 LEU A C 1
ATOM 518 O O . LEU A 1 68 ? 1.853 2.349 1.463 1.00 86.44 68 LEU A O 1
ATOM 522 N N . ARG A 1 69 ? 1.248 4.517 1.467 1.00 90.75 69 ARG A N 1
ATOM 523 C CA . ARG A 1 69 ? 0.984 4.574 2.907 1.00 90.75 69 ARG A CA 1
ATOM 524 C C . ARG A 1 69 ? -0.514 4.449 3.138 1.00 90.75 69 ARG A C 1
ATOM 526 O O . ARG A 1 69 ? -1.275 5.289 2.669 1.00 90.75 69 ARG A O 1
ATOM 533 N N . LEU A 1 70 ? -0.935 3.401 3.836 1.00 89.38 70 LEU A N 1
ATOM 534 C CA . LEU A 1 70 ? -2.338 3.010 3.968 1.00 89.38 70 LEU A CA 1
ATOM 535 C C . LEU A 1 70 ? -2.765 3.030 5.434 1.00 89.38 70 LEU A C 1
ATOM 537 O O . LEU A 1 70 ? -2.057 2.485 6.283 1.00 89.38 70 LEU A O 1
ATOM 541 N N . LEU A 1 71 ? -3.928 3.617 5.716 1.00 91.38 71 LEU A N 1
ATOM 542 C CA . LEU A 1 71 ? -4.641 3.462 6.982 1.00 91.38 71 LEU A CA 1
ATOM 543 C C . LEU A 1 71 ? -5.596 2.274 6.864 1.00 91.38 71 LEU A C 1
ATOM 545 O O . LEU A 1 71 ? -6.474 2.256 6.000 1.00 91.38 71 LEU A O 1
ATOM 549 N N . LEU A 1 72 ? -5.437 1.284 7.734 1.00 91.88 72 LEU A N 1
ATOM 550 C CA . LEU A 1 72 ? -6.292 0.103 7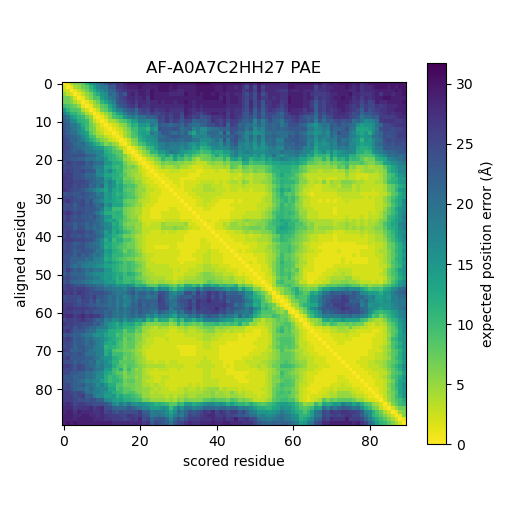.777 1.00 91.88 72 LEU A CA 1
ATOM 551 C C . LEU A 1 72 ? -7.510 0.336 8.677 1.00 91.88 72 LEU A C 1
ATOM 553 O O . LEU A 1 72 ? -7.502 1.192 9.563 1.00 91.88 72 LE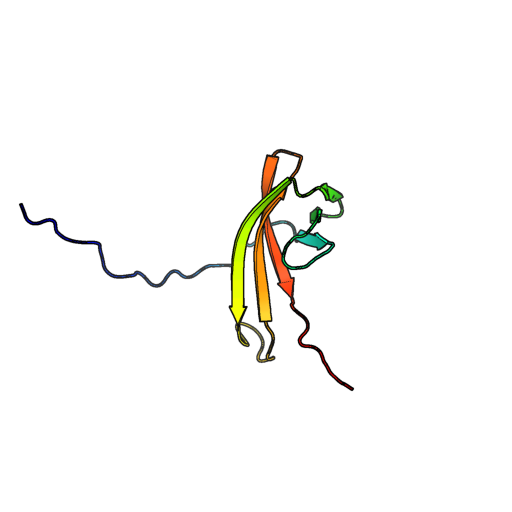U A O 1
ATOM 557 N N . ALA A 1 73 ? -8.561 -0.460 8.480 1.00 94.50 73 ALA A N 1
ATOM 558 C CA . ALA A 1 73 ? -9.799 -0.369 9.259 1.00 94.50 73 ALA A CA 1
ATOM 559 C C . ALA A 1 73 ? -9.602 -0.574 10.775 1.00 94.50 73 ALA A C 1
ATOM 561 O O . ALA A 1 73 ? -10.413 -0.099 11.564 1.00 94.50 73 ALA A O 1
ATOM 562 N N . ASP A 1 74 ? -8.520 -1.239 11.188 1.00 89.75 74 ASP A N 1
ATOM 563 C CA . ASP A 1 74 ? -8.154 -1.432 12.596 1.00 89.75 74 ASP A CA 1
ATOM 564 C C . ASP A 1 74 ? -7.252 -0.322 13.169 1.00 89.75 74 ASP A C 1
ATOM 566 O O . ASP A 1 74 ? -6.739 -0.450 14.278 1.00 89.75 74 ASP A O 1
ATOM 570 N N . GLY A 1 75 ? -7.054 0.766 12.419 1.00 87.69 75 GLY A N 1
ATOM 571 C CA . GLY A 1 75 ? -6.292 1.940 12.844 1.00 87.69 75 GLY A CA 1
ATOM 572 C C . GLY A 1 75 ? -4.783 1.847 12.614 1.00 87.69 75 GLY A C 1
ATOM 573 O O . GLY A 1 75 ? -4.077 2.826 12.852 1.00 87.69 75 GLY A O 1
ATOM 574 N N . ARG A 1 76 ? -4.257 0.714 12.131 1.00 88.19 76 ARG A N 1
ATOM 575 C CA . ARG A 1 76 ? -2.827 0.592 11.817 1.00 88.19 76 ARG A CA 1
ATOM 576 C C . ARG A 1 76 ? -2.467 1.321 10.529 1.00 88.19 76 ARG A C 1
ATOM 578 O O . ARG A 1 76 ? -3.240 1.340 9.574 1.00 88.19 76 ARG A O 1
ATOM 585 N N . VAL A 1 77 ? -1.247 1.852 10.489 1.00 88.75 77 VAL A N 1
ATOM 586 C CA . VAL A 1 77 ? -0.650 2.432 9.283 1.00 88.75 77 VAL A CA 1
ATOM 587 C C . VAL A 1 77 ? 0.425 1.495 8.754 1.00 88.75 77 VAL A C 1
ATOM 589 O O . VAL A 1 77 ? 1.317 1.091 9.499 1.00 88.75 77 VAL A O 1
ATOM 592 N N . VAL A 1 78 ? 0.345 1.158 7.469 1.00 85.56 78 VAL A N 1
ATOM 593 C CA . VAL A 1 78 ? 1.303 0.271 6.797 1.00 85.56 78 VAL A CA 1
ATOM 594 C C . VAL A 1 78 ? 1.818 0.894 5.507 1.00 85.56 78 VAL A C 1
ATOM 596 O O . VAL A 1 78 ? 1.140 1.720 4.896 1.00 85.56 78 VAL A O 1
ATOM 599 N N . THR A 1 79 ? 3.006 0.466 5.083 1.00 86.56 79 THR A N 1
ATOM 600 C CA . THR A 1 79 ? 3.527 0.754 3.745 1.00 86.56 79 THR A CA 1
ATOM 601 C C . THR A 1 79 ? 3.377 -0.493 2.884 1.00 86.56 79 THR A C 1
ATOM 603 O O . THR A 1 79 ? 3.972 -1.526 3.194 1.00 86.56 79 THR A O 1
ATOM 606 N N . ALA A 1 80 ? 2.578 -0.409 1.823 1.00 81.75 80 ALA A N 1
ATOM 607 C CA . ALA A 1 80 ? 2.474 -1.453 0.810 1.00 81.75 80 ALA A CA 1
ATOM 608 C C . ALA A 1 80 ? 3.382 -1.113 -0.376 1.00 81.75 80 ALA A C 1
ATOM 610 O O . ALA A 1 80 ? 3.441 0.041 -0.793 1.00 81.75 80 ALA A O 1
ATOM 611 N N . ILE A 1 81 ? 4.076 -2.120 -0.906 1.00 78.38 81 ILE A N 1
ATOM 612 C CA . ILE A 1 81 ? 4.875 -2.016 -2.130 1.00 78.38 81 ILE A CA 1
ATOM 613 C C . ILE A 1 81 ? 4.127 -2.802 -3.206 1.00 78.38 81 ILE A C 1
ATOM 615 O O . ILE A 1 81 ? 3.912 -4.005 -3.046 1.00 78.38 81 ILE A O 1
ATOM 619 N N . VAL A 1 82 ? 3.694 -2.115 -4.258 1.00 77.25 82 VAL A N 1
ATOM 620 C CA . VAL A 1 82 ? 2.882 -2.664 -5.346 1.00 77.25 82 VAL A CA 1
ATOM 621 C C . VAL A 1 82 ? 3.683 -2.548 -6.639 1.00 77.25 82 VAL A C 1
ATOM 623 O O . VAL A 1 82 ? 3.865 -1.433 -7.126 1.00 77.25 82 VAL A O 1
ATOM 626 N N . PRO A 1 83 ? 4.199 -3.659 -7.188 1.00 75.62 83 PRO A N 1
ATOM 627 C CA . PRO A 1 83 ? 4.772 -3.646 -8.526 1.00 75.62 83 PRO A CA 1
ATOM 628 C C . PRO A 1 83 ? 3.697 -3.194 -9.515 1.00 75.62 83 PRO A C 1
ATOM 630 O O . PRO A 1 83 ? 2.581 -3.714 -9.488 1.00 75.62 83 PRO A O 1
ATOM 633 N N . LEU A 1 84 ? 4.022 -2.217 -10.353 1.00 73.25 84 LEU A N 1
ATOM 634 C CA . LEU A 1 84 ? 3.233 -1.916 -11.534 1.00 73.25 84 LEU A CA 1
ATOM 635 C C . LEU A 1 84 ? 3.829 -2.775 -12.639 1.00 73.25 84 LEU A C 1
ATOM 637 O O . LEU A 1 84 ? 4.971 -2.557 -13.040 1.00 73.25 84 LEU A O 1
ATOM 641 N N . GLU A 1 85 ? 3.103 -3.800 -13.079 1.00 65.56 85 GLU A N 1
ATOM 642 C CA . GLU A 1 85 ? 3.494 -4.475 -14.312 1.00 65.56 85 GLU A CA 1
ATOM 643 C C . GLU A 1 85 ? 3.474 -3.413 -15.416 1.00 65.56 85 GLU A C 1
ATOM 645 O O . GLU A 1 85 ? 2.457 -2.748 -15.620 1.00 65.56 85 GLU A O 1
ATOM 650 N N . GLY A 1 86 ? 4.609 -3.202 -16.088 1.00 55.09 86 GLY A N 1
ATOM 651 C CA . GLY A 1 86 ? 4.547 -2.605 -17.414 1.00 55.09 86 GLY A CA 1
ATOM 652 C C . GLY A 1 86 ? 3.687 -3.538 -18.254 1.00 55.09 86 GLY A C 1
ATOM 653 O O . GLY A 1 86 ? 3.872 -4.754 -18.154 1.00 55.09 86 GLY A O 1
ATOM 654 N N . GLU A 1 87 ? 2.733 -3.006 -19.016 1.00 40.78 87 GLU A N 1
ATOM 655 C CA . GLU A 1 87 ? 2.078 -3.771 -20.075 1.00 40.78 87 GLU A CA 1
ATOM 656 C C . GLU A 1 87 ? 3.183 -4.452 -20.890 1.00 40.78 87 GLU A C 1
ATOM 658 O O . GLU A 1 87 ? 3.890 -3.821 -21.673 1.00 40.78 87 GLU A O 1
ATOM 663 N N . ARG A 1 88 ? 3.406 -5.746 -20.647 1.00 44.09 88 ARG A N 1
ATOM 664 C CA . ARG A 1 88 ? 4.123 -6.584 -21.594 1.00 44.09 88 ARG A CA 1
ATOM 665 C C . ARG A 1 88 ? 3.110 -6.864 -22.684 1.00 44.09 88 ARG A C 1
ATOM 667 O O . ARG A 1 88 ? 2.397 -7.864 -22.634 1.00 44.09 88 ARG A O 1
ATOM 674 N N . ASP A 1 89 ? 3.006 -5.913 -23.603 1.00 36.50 89 ASP A N 1
ATOM 675 C CA . ASP A 1 89 ? 2.407 -6.160 -24.899 1.00 36.50 89 ASP A CA 1
ATOM 676 C C . ASP A 1 89 ? 3.105 -7.372 -25.534 1.00 36.50 89 ASP A C 1
ATOM 678 O O . ASP A 1 89 ? 4.334 -7.450 -25.546 1.00 36.50 89 ASP A O 1
ATOM 682 N N . GLY A 1 90 ? 2.257 -8.306 -25.975 1.00 35.31 90 GLY A N 1
ATOM 683 C CA . GLY A 1 90 ? 2.440 -9.353 -26.994 1.00 35.31 90 GLY A CA 1
ATOM 684 C C . GLY A 1 90 ? 3.841 -9.763 -27.421 1.00 35.31 90 GLY A C 1
ATOM 685 O O . GLY A 1 90 ? 4.502 -8.962 -28.114 1.00 35.31 90 GLY A O 1
#

Secondary structure (DSSP, 8-state):
------PPPP-------TTPPPEEEEEETTEEEEEEETTEEEEEEEEEEEEEEES-TTTS---EEEEEEEEETTS-EEEEEEEE------